Protein AF-A0A9W4X1E1-F1 (afdb_monomer_lite)

Radius of gyration: 21.68 Å; chains: 1; bounding box: 45×37×56 Å

Structure (mmCIF, N/CA/C/O backbone):
data_AF-A0A9W4X1E1-F1
#
_entry.id   AF-A0A9W4X1E1-F1
#
loop_
_atom_site.group_PDB
_atom_site.id
_atom_site.type_symbol
_atom_site.label_atom_id
_atom_site.label_alt_id
_atom_site.label_comp_id
_atom_site.label_asym_id
_atom_site.label_entity_id
_atom_site.label_seq_id
_atom_site.pdbx_PDB_ins_code
_atom_site.Cartn_x
_atom_site.Cartn_y
_atom_site.Cartn_z
_atom_site.occupancy
_atom_site.B_iso_or_equiv
_atom_site.auth_seq_id
_atom_site.auth_comp_id
_atom_site.auth_asym_id
_atom_site.auth_atom_id
_atom_site.pdbx_PDB_model_num
ATOM 1 N N . ALA A 1 1 ? 6.865 22.513 12.934 1.00 68.62 1 ALA A N 1
ATOM 2 C CA . ALA A 1 1 ? 5.399 22.555 12.756 1.00 68.62 1 ALA A CA 1
ATOM 3 C C . ALA A 1 1 ? 4.667 23.436 13.782 1.00 68.62 1 ALA A C 1
ATOM 5 O O . ALA A 1 1 ? 3.537 23.797 13.505 1.00 68.62 1 ALA A O 1
ATOM 6 N N . GLY A 1 2 ? 5.261 23.807 14.934 1.00 84.62 2 GLY A N 1
ATOM 7 C CA . GLY A 1 2 ? 4.632 24.771 15.861 1.00 84.62 2 GLY A CA 1
ATOM 8 C C . GLY A 1 2 ? 3.329 24.288 16.516 1.00 84.62 2 GLY A C 1
ATOM 9 O O . GLY A 1 2 ? 2.518 25.109 16.918 1.00 84.62 2 GLY A O 1
ATOM 10 N N . LEU A 1 3 ? 3.121 22.968 16.595 1.00 83.88 3 LEU A N 1
ATOM 11 C CA . LEU A 1 3 ? 1.855 22.362 17.031 1.00 83.88 3 LEU A CA 1
ATOM 12 C C . LEU A 1 3 ? 1.616 22.457 18.547 1.00 83.88 3 LEU A C 1
ATOM 14 O O . LEU A 1 3 ? 0.472 22.407 18.985 1.00 83.88 3 LEU A O 1
ATOM 18 N N . ILE A 1 4 ? 2.677 22.605 19.347 1.00 90.75 4 ILE A N 1
ATOM 19 C CA . ILE A 1 4 ? 2.604 22.808 20.801 1.00 90.75 4 ILE A CA 1
ATOM 20 C C . ILE A 1 4 ? 3.608 23.878 21.239 1.00 90.75 4 ILE A C 1
ATOM 22 O O . ILE A 1 4 ? 4.691 23.989 20.662 1.00 90.75 4 ILE A O 1
ATOM 26 N N . GLY A 1 5 ? 3.238 24.661 22.258 1.00 87.31 5 GLY A N 1
ATOM 27 C CA . GLY A 1 5 ? 4.079 25.722 22.833 1.00 87.31 5 GLY A CA 1
ATOM 28 C C . GLY A 1 5 ? 5.049 25.245 23.919 1.00 87.31 5 GLY A C 1
ATOM 29 O O . GLY A 1 5 ? 5.986 25.957 24.261 1.00 87.31 5 GLY A O 1
ATOM 30 N N . GLU A 1 6 ? 4.853 24.034 24.440 1.00 89.12 6 GLU A N 1
ATOM 31 C CA . GLU A 1 6 ? 5.667 23.442 25.503 1.00 89.12 6 GLU A CA 1
ATOM 32 C C . GLU A 1 6 ? 5.950 21.975 25.186 1.00 89.12 6 GLU A C 1
ATOM 34 O O . GLU A 1 6 ? 5.083 21.272 24.669 1.00 89.12 6 GLU A O 1
ATOM 39 N N . ARG A 1 7 ? 7.150 21.491 25.530 1.00 82.75 7 ARG A N 1
ATOM 40 C CA . ARG A 1 7 ? 7.597 20.124 25.204 1.00 82.75 7 ARG A CA 1
ATOM 41 C C . ARG A 1 7 ? 6.719 19.026 25.819 1.00 82.75 7 ARG A C 1
ATOM 43 O O . ARG A 1 7 ? 6.571 17.977 25.206 1.00 82.75 7 ARG A O 1
ATOM 50 N N . ASN A 1 8 ? 6.145 19.270 26.997 1.00 84.31 8 ASN A N 1
ATOM 51 C CA . ASN A 1 8 ? 5.375 18.284 27.766 1.00 84.31 8 ASN A CA 1
ATOM 52 C C . ASN A 1 8 ? 3.860 18.553 27.721 1.00 84.31 8 ASN A C 1
ATOM 54 O O . ASN A 1 8 ? 3.146 18.242 28.669 1.00 84.31 8 ASN A O 1
ATOM 58 N N . SER A 1 9 ? 3.364 19.184 26.655 1.00 86.81 9 SER A N 1
ATOM 59 C CA . SER A 1 9 ? 1.938 19.486 26.534 1.00 86.81 9 SER A CA 1
ATOM 60 C C . SER A 1 9 ? 1.114 18.222 26.275 1.00 86.81 9 SER A C 1
ATOM 62 O O . SER A 1 9 ? 1.354 17.514 25.302 1.00 86.81 9 SER A O 1
ATOM 64 N N . GLU A 1 10 ? 0.068 17.996 27.071 1.00 87.69 10 GLU A N 1
ATOM 65 C CA . GLU A 1 10 ? -0.905 16.907 26.862 1.00 87.69 10 GLU A CA 1
ATOM 66 C C . GLU A 1 10 ? -1.820 17.126 25.642 1.00 87.69 10 GLU A C 1
ATOM 68 O O . GLU A 1 10 ? -2.602 16.252 25.276 1.00 87.69 10 GLU A O 1
ATOM 73 N N . LYS A 1 11 ? -1.731 18.294 24.989 1.00 87.50 11 LYS A N 1
ATOM 74 C CA . LYS A 1 11 ? -2.548 18.656 23.819 1.00 87.50 11 LYS A CA 1
ATOM 75 C C . LYS A 1 11 ? -2.097 17.985 22.517 1.00 87.50 11 LYS A C 1
ATOM 77 O O . LYS A 1 11 ? -2.759 18.160 21.498 1.00 87.50 11 LYS A O 1
ATOM 82 N N . LEU A 1 12 ? -0.983 17.252 22.535 1.00 87.81 12 LEU A N 1
ATOM 83 C CA . LEU A 1 12 ? -0.493 16.468 21.405 1.00 87.81 12 LEU A CA 1
ATOM 84 C C . LEU A 1 12 ? -0.254 15.030 21.852 1.00 87.81 12 LEU A C 1
ATOM 86 O O . LEU A 1 12 ? 0.525 14.774 22.767 1.00 87.81 12 LEU A O 1
ATOM 90 N N . GLN A 1 13 ? -0.904 14.097 21.167 1.00 87.50 13 GLN A N 1
ATOM 91 C CA . GLN A 1 13 ? -0.757 12.669 21.400 1.00 87.50 13 GLN A CA 1
ATOM 92 C C . GLN A 1 13 ? -0.361 11.987 20.096 1.00 87.50 13 GLN A C 1
ATOM 94 O O . GLN A 1 13 ? -0.842 12.348 19.022 1.00 87.50 13 GLN A O 1
ATOM 99 N N . PHE A 1 14 ? 0.518 10.997 20.203 1.00 88.81 14 PHE A N 1
ATOM 100 C CA . PHE A 1 14 ? 0.854 10.107 19.102 1.00 88.81 14 PHE A CA 1
ATOM 101 C C . PHE A 1 14 ? 0.104 8.800 19.290 1.00 88.81 14 PHE A C 1
ATOM 103 O O . PHE A 1 14 ? -0.036 8.301 20.406 1.00 88.81 14 PHE A O 1
ATOM 110 N N . THR A 1 15 ? -0.356 8.241 18.185 1.00 91.19 15 THR A N 1
ATOM 111 C CA . THR A 1 15 ? -0.970 6.924 18.147 1.00 91.19 15 THR A CA 1
ATOM 112 C C . THR A 1 15 ? -0.489 6.199 16.900 1.00 91.19 15 THR A C 1
ATOM 114 O O . THR A 1 15 ? 0.054 6.819 15.986 1.00 91.19 15 THR A O 1
ATOM 117 N N . THR A 1 16 ? -0.661 4.884 16.866 1.00 89.12 16 THR A N 1
ATOM 118 C CA . THR A 1 16 ? -0.362 4.094 15.669 1.00 89.12 16 THR A CA 1
ATOM 119 C C . THR A 1 16 ? -1.515 4.202 14.674 1.00 89.12 16 THR A C 1
ATOM 121 O O . THR A 1 16 ? -2.667 4.241 15.104 1.00 89.12 16 THR A O 1
ATOM 124 N N . GLU A 1 17 ? -1.239 4.159 13.372 1.00 88.81 17 GLU A N 1
ATOM 125 C CA . GLU A 1 17 ? -2.256 4.117 12.303 1.00 88.81 17 GLU A CA 1
ATOM 126 C C . GLU A 1 17 ? -3.400 3.116 12.571 1.00 88.81 17 GLU A C 1
ATOM 128 O O . GLU A 1 17 ? -4.553 3.552 12.611 1.00 88.81 17 GLU A O 1
ATOM 133 N N . PRO A 1 18 ? -3.148 1.833 12.918 1.00 88.56 18 PRO A N 1
ATOM 134 C CA . PRO A 1 18 ? -4.226 0.882 13.211 1.00 88.56 18 PRO A CA 1
ATOM 135 C C . PRO A 1 18 ? -5.055 1.233 14.456 1.00 88.56 18 PRO A C 1
ATOM 137 O O . PRO A 1 18 ? -6.186 0.776 14.595 1.00 88.56 18 PRO A O 1
ATOM 140 N N . GLU A 1 19 ? -4.513 2.020 15.388 1.00 89.38 19 GLU A N 1
ATOM 141 C CA . GLU A 1 19 ? -5.268 2.502 16.552 1.00 89.38 19 GLU A CA 1
ATOM 142 C C . GLU A 1 19 ? -6.140 3.703 16.172 1.00 89.38 19 GLU A C 1
ATOM 144 O O . GLU A 1 19 ? -7.316 3.742 16.530 1.00 89.38 19 GLU A O 1
ATOM 149 N N . ALA A 1 20 ? -5.600 4.642 15.387 1.00 91.31 20 ALA A N 1
ATOM 150 C CA . ALA A 1 20 ? -6.375 5.747 14.830 1.00 91.31 20 ALA A CA 1
ATOM 151 C C . ALA A 1 20 ? -7.546 5.233 13.977 1.00 91.31 20 ALA A C 1
ATOM 153 O O . ALA A 1 20 ? -8.684 5.664 14.170 1.00 91.31 20 ALA A O 1
ATOM 154 N N . ALA A 1 21 ? -7.284 4.261 13.098 1.00 90.88 21 ALA A N 1
ATOM 155 C CA . ALA A 1 21 ? -8.301 3.620 12.274 1.00 90.88 21 ALA A CA 1
ATOM 156 C C . ALA A 1 21 ? -9.373 2.928 13.130 1.00 90.88 21 ALA A C 1
ATOM 158 O O . ALA A 1 21 ? -10.561 3.065 12.848 1.00 90.88 21 ALA A O 1
ATOM 159 N N . ALA A 1 22 ? -8.992 2.237 14.210 1.00 90.25 22 ALA A N 1
ATOM 160 C CA . ALA A 1 22 ? -9.945 1.553 15.082 1.00 90.25 22 ALA A CA 1
ATOM 161 C C . ALA A 1 22 ? -10.855 2.520 15.849 1.00 90.25 22 ALA A C 1
ATOM 163 O O . ALA A 1 22 ? -12.063 2.285 15.938 1.00 90.25 22 ALA A O 1
ATOM 164 N N . ILE A 1 23 ? -10.296 3.618 16.365 1.00 89.94 23 ILE A N 1
ATOM 165 C CA . ILE A 1 23 ? -11.060 4.691 17.015 1.00 89.94 23 ILE A CA 1
ATOM 166 C C . ILE A 1 23 ? -12.042 5.311 16.018 1.00 89.94 23 ILE A C 1
ATOM 168 O O . ILE A 1 23 ? -13.225 5.439 16.327 1.00 89.94 23 ILE A O 1
ATOM 172 N N . HIS A 1 24 ? -11.578 5.617 14.803 1.00 89.38 24 HIS A N 1
ATOM 173 C CA . HIS A 1 24 ? -12.435 6.145 13.747 1.00 89.38 24 HIS A CA 1
ATOM 174 C C . HIS A 1 24 ? -13.560 5.168 13.380 1.00 89.38 24 HIS A C 1
ATOM 176 O O . HIS A 1 24 ? -14.719 5.567 13.338 1.00 89.38 24 HIS A O 1
ATOM 182 N N . CYS A 1 25 ? -13.252 3.880 13.203 1.00 87.44 25 CYS A N 1
ATOM 183 C CA . CYS A 1 25 ? -14.251 2.848 12.928 1.00 87.44 25 CYS A CA 1
ATOM 184 C C . CYS A 1 25 ? -15.324 2.804 14.021 1.00 87.44 25 CYS A C 1
ATOM 186 O O . CYS A 1 25 ? -16.513 2.798 13.727 1.00 87.44 25 CYS A O 1
ATOM 188 N N . ARG A 1 26 ? -14.918 2.825 15.292 1.00 85.06 26 ARG A N 1
ATOM 189 C CA . ARG A 1 26 ? -15.849 2.821 16.424 1.00 85.06 26 ARG A CA 1
ATOM 190 C C . ARG A 1 26 ? -16.748 4.062 16.454 1.00 85.06 26 ARG A C 1
ATOM 192 O O . ARG A 1 26 ? -17.932 3.935 16.752 1.00 85.06 26 ARG A O 1
ATOM 199 N N . ASP A 1 27 ? -16.186 5.241 16.189 1.00 82.50 27 ASP A N 1
ATOM 200 C CA . ASP A 1 27 ? -16.883 6.520 16.373 1.00 82.50 27 ASP A CA 1
ATOM 201 C C . ASP A 1 27 ? -17.698 6.945 15.141 1.00 82.50 27 ASP A C 1
ATOM 203 O O . ASP A 1 27 ? -18.711 7.625 15.280 1.00 82.50 27 ASP A O 1
ATOM 207 N N . SER A 1 28 ? -17.268 6.560 13.936 1.00 75.00 28 SER A N 1
ATOM 208 C CA . SER A 1 28 ? -17.872 6.980 12.664 1.00 75.00 28 SER A CA 1
ATOM 209 C C . SER A 1 28 ? -18.704 5.893 11.984 1.00 75.00 28 SER A C 1
ATOM 211 O O . SER A 1 28 ? -19.657 6.230 11.289 1.00 75.00 28 SER A O 1
ATOM 213 N N . LEU A 1 29 ? -18.450 4.599 12.224 1.00 65.62 29 LEU A N 1
ATOM 214 C CA . LEU A 1 29 ? -19.248 3.510 11.631 1.00 65.62 29 LEU A CA 1
ATOM 215 C C . LEU A 1 29 ? -20.501 3.183 12.456 1.00 65.62 29 LEU A C 1
ATOM 217 O O . LEU A 1 29 ? -20.876 2.017 12.598 1.00 65.62 29 LEU A O 1
ATOM 221 N N . GLY A 1 30 ? -21.193 4.208 12.965 1.00 57.28 30 GLY A N 1
ATOM 222 C CA . GLY A 1 30 ? -22.512 4.048 13.591 1.00 57.28 30 GLY A CA 1
ATOM 223 C C . GLY A 1 30 ? -23.514 3.307 12.689 1.00 57.28 30 GLY A C 1
ATOM 224 O O . GLY A 1 30 ? -24.414 2.639 13.188 1.00 57.28 30 GLY A O 1
ATOM 225 N N . GLU A 1 31 ? -23.296 3.335 11.370 1.00 56.53 31 GLU A N 1
ATOM 226 C CA . GLU A 1 31 ? -24.066 2.611 10.350 1.00 56.53 31 GLU A CA 1
ATOM 227 C C . GLU A 1 31 ? -23.889 1.080 10.391 1.00 56.53 31 GLU A C 1
ATOM 229 O O . GLU A 1 31 ? -24.756 0.346 9.919 1.00 56.53 31 GLU A O 1
ATOM 234 N N . HIS A 1 32 ? -22.807 0.570 10.989 1.00 64.38 32 HIS A N 1
ATOM 235 C CA . HIS A 1 32 ? -22.529 -0.868 11.091 1.00 64.38 32 HIS A CA 1
ATOM 236 C C . HIS A 1 32 ? -22.880 -1.476 12.456 1.00 64.38 32 HIS A C 1
ATOM 238 O O . HIS A 1 32 ? -22.580 -2.647 12.685 1.00 64.38 32 HIS A O 1
ATOM 244 N N . ASN A 1 33 ? -23.527 -0.720 13.358 1.00 70.50 33 ASN A N 1
ATOM 245 C CA . ASN A 1 33 ? -23.951 -1.191 14.685 1.00 70.50 33 ASN A CA 1
ATOM 246 C C . ASN A 1 33 ? -22.848 -1.987 15.412 1.00 70.50 33 ASN A C 1
ATOM 248 O O . ASN A 1 33 ? -23.066 -3.117 15.859 1.00 70.50 33 ASN A O 1
ATOM 252 N N . LEU A 1 34 ? -21.643 -1.415 15.520 1.00 81.62 34 LEU A N 1
ATOM 253 C CA . LEU A 1 34 ? -20.529 -2.018 16.257 1.00 81.62 34 LEU A CA 1
ATOM 254 C C . LEU A 1 34 ? -20.831 -2.018 17.768 1.00 81.62 34 LEU A C 1
ATOM 256 O O . LEU A 1 34 ? -20.380 -1.166 18.528 1.00 81.62 34 LEU A O 1
ATOM 260 N N . THR A 1 35 ? -21.654 -2.967 18.207 1.00 85.50 35 THR A N 1
ATOM 261 C CA . THR A 1 35 ? -22.080 -3.116 19.601 1.00 85.50 35 THR A CA 1
ATOM 262 C C . THR A 1 35 ? -21.050 -3.858 20.446 1.00 85.50 35 THR A C 1
ATOM 264 O O . THR A 1 35 ? -20.167 -4.541 19.933 1.00 85.50 35 THR A O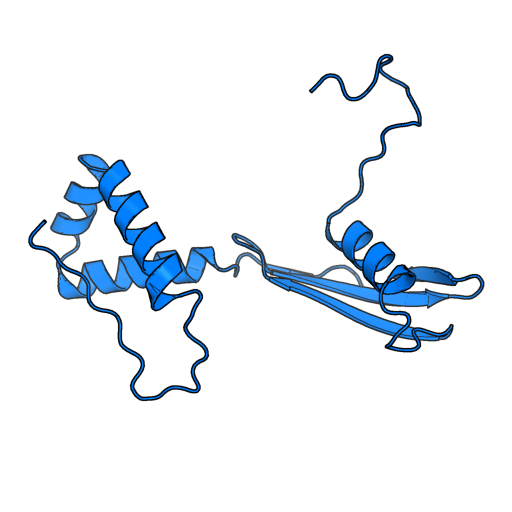 1
ATOM 267 N N . CYS A 1 36 ? -21.186 -3.774 21.771 1.00 89.06 36 CYS A N 1
ATOM 268 C CA . CYS A 1 36 ? -20.385 -4.578 22.689 1.00 89.06 36 CYS A CA 1
ATOM 269 C C . CYS A 1 36 ? -20.426 -6.066 22.306 1.00 89.06 36 CYS A C 1
ATOM 271 O O . CYS A 1 36 ? -21.495 -6.651 22.155 1.00 89.06 36 CYS A O 1
ATOM 273 N N . GLY A 1 37 ? -19.252 -6.684 22.195 1.00 89.75 37 GLY A N 1
ATOM 274 C CA . GLY A 1 37 ? -19.088 -8.064 21.752 1.00 89.75 37 GLY A CA 1
ATOM 275 C C . GLY A 1 37 ? -18.709 -8.199 20.278 1.00 89.75 37 GLY A C 1
ATOM 276 O O . GLY A 1 37 ? -18.099 -9.212 19.938 1.00 89.75 37 GLY A O 1
ATOM 277 N N . THR A 1 38 ? -18.980 -7.190 19.443 1.00 90.94 38 THR A N 1
ATOM 278 C CA . THR A 1 38 ? -18.613 -7.196 18.023 1.00 90.94 38 THR A CA 1
ATOM 279 C C . THR A 1 38 ? -17.100 -7.243 17.858 1.00 90.94 38 THR A C 1
ATOM 281 O O . THR A 1 38 ? -16.364 -6.500 18.511 1.00 90.94 38 THR A O 1
ATOM 284 N N . THR A 1 39 ? -16.643 -8.104 16.954 1.00 91.94 39 THR A N 1
ATOM 285 C CA . THR A 1 39 ? -15.252 -8.189 16.520 1.00 91.94 39 THR A CA 1
ATOM 286 C C . THR A 1 39 ? -15.166 -7.768 15.063 1.00 91.94 39 THR A C 1
ATOM 288 O O . THR A 1 39 ? -15.982 -8.194 14.251 1.00 91.94 39 THR A O 1
ATOM 291 N N . PHE A 1 40 ? -14.188 -6.931 14.741 1.00 90.19 40 PHE A N 1
ATOM 292 C CA . PHE A 1 40 ? -13.929 -6.460 13.389 1.00 90.19 40 PHE A CA 1
ATOM 293 C C . PHE A 1 40 ? -12.428 -6.467 13.113 1.00 90.19 40 PHE A C 1
ATOM 295 O O . PHE A 1 40 ? -11.613 -6.371 14.033 1.00 90.19 40 PHE A O 1
ATOM 302 N N . MET A 1 41 ? -12.072 -6.602 11.842 1.00 92.94 41 MET A N 1
ATOM 303 C CA . MET A 1 41 ? -10.694 -6.539 11.376 1.00 92.94 41 MET A CA 1
ATOM 304 C C . MET A 1 41 ? -10.511 -5.269 10.558 1.00 92.94 41 MET A C 1
ATOM 306 O O . MET A 1 41 ? -11.375 -4.914 9.761 1.00 92.94 41 MET A O 1
ATOM 310 N N . ILE A 1 42 ? -9.384 -4.604 10.765 1.00 92.00 42 ILE A N 1
ATOM 311 C CA . ILE A 1 42 ? -8.917 -3.521 9.909 1.00 92.00 42 ILE A CA 1
ATOM 312 C C . ILE A 1 42 ? -7.805 -4.099 9.048 1.00 92.00 42 ILE A C 1
ATOM 314 O O . ILE A 1 42 ? -6.902 -4.758 9.570 1.00 92.00 42 ILE A O 1
ATOM 318 N N . VAL A 1 43 ? -7.916 -3.853 7.746 1.00 94.38 43 VAL A N 1
ATOM 319 C CA . VAL A 1 43 ? -6.937 -4.229 6.731 1.00 94.38 43 VAL A C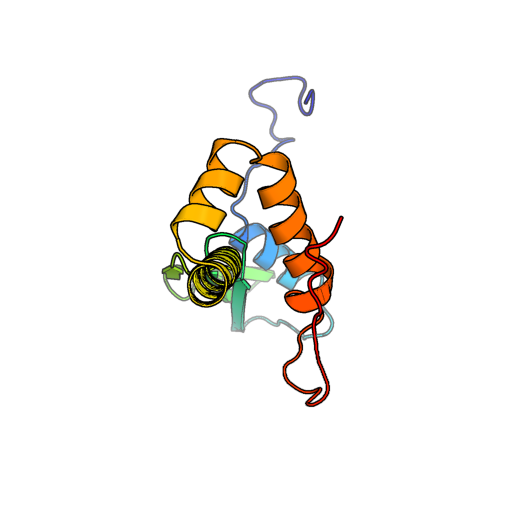A 1
ATOM 320 C C . VAL A 1 43 ? -6.407 -2.933 6.133 1.00 94.38 43 VAL A C 1
ATOM 322 O O . VAL A 1 43 ? -7.113 -2.273 5.372 1.00 94.38 43 VAL A O 1
ATOM 325 N N . ASP A 1 44 ? -5.204 -2.540 6.533 1.00 94.25 44 ASP A N 1
ATOM 326 C CA . ASP A 1 44 ? -4.540 -1.337 6.039 1.00 94.25 44 ASP A CA 1
ATOM 327 C C . ASP A 1 44 ? -3.578 -1.717 4.911 1.00 94.25 44 ASP A C 1
ATOM 329 O O . ASP A 1 44 ? -2.501 -2.258 5.150 1.00 94.25 44 ASP A O 1
ATOM 333 N N . CYS A 1 45 ? -4.007 -1.498 3.667 1.00 95.00 45 CYS A N 1
ATOM 334 C CA . CYS A 1 45 ? -3.239 -1.823 2.466 1.00 95.00 45 CYS A CA 1
ATOM 335 C C . CYS A 1 45 ? -2.445 -0.604 1.987 1.00 95.00 45 CYS A C 1
ATOM 337 O O . CYS A 1 45 ? -2.822 0.064 1.020 1.00 95.00 45 CYS A O 1
ATOM 339 N N . GLY A 1 46 ? -1.346 -0.313 2.674 1.00 94.50 46 GLY A N 1
ATOM 340 C CA . GLY A 1 46 ? -0.507 0.843 2.402 1.00 94.50 46 GLY A CA 1
ATOM 341 C C . GLY A 1 46 ? 0.391 0.722 1.163 1.00 94.50 46 GLY A C 1
ATOM 342 O O . GLY A 1 46 ? 0.283 -0.154 0.297 1.00 94.50 46 GLY A O 1
ATOM 343 N N . GLY A 1 47 ? 1.334 1.662 1.071 1.00 95.25 47 GLY A N 1
ATOM 344 C CA . GLY A 1 47 ? 2.353 1.694 0.020 1.00 95.25 47 GLY A CA 1
ATOM 345 C C . GLY A 1 47 ? 3.417 0.608 0.178 1.00 95.25 47 GLY A C 1
ATOM 346 O O . GLY A 1 47 ? 3.737 -0.094 -0.778 1.00 95.25 47 GLY A O 1
ATOM 347 N N . GLY A 1 48 ? 3.982 0.469 1.376 1.00 95.50 48 GLY A N 1
ATOM 348 C CA . GLY A 1 48 ? 5.052 -0.495 1.660 1.00 95.50 48 GLY A CA 1
ATOM 349 C C . GLY A 1 48 ? 4.560 -1.777 2.322 1.00 95.50 48 GLY A C 1
ATOM 350 O O . GLY A 1 48 ? 5.032 -2.861 1.982 1.00 95.50 48 GLY A O 1
ATOM 351 N N . THR A 1 49 ? 3.602 -1.654 3.236 1.00 95.56 49 THR A N 1
ATOM 352 C CA . THR A 1 49 ? 3.108 -2.753 4.064 1.00 95.56 49 THR A CA 1
ATOM 353 C C . THR A 1 49 ? 1.623 -2.989 3.846 1.00 95.56 49 THR A C 1
ATOM 355 O O . THR A 1 49 ? 0.900 -2.111 3.371 1.00 95.56 49 THR A O 1
ATOM 358 N N . VAL A 1 50 ? 1.189 -4.197 4.188 1.00 95.69 50 VAL A N 1
ATOM 359 C CA . VAL A 1 50 ? -0.209 -4.483 4.491 1.00 95.69 50 VAL A CA 1
ATOM 360 C C . VAL A 1 50 ? -0.270 -4.905 5.947 1.00 95.69 50 VAL A C 1
ATOM 362 O O . VAL A 1 50 ? 0.399 -5.866 6.323 1.00 95.69 50 VAL A O 1
ATOM 365 N N . ASP A 1 51 ? -1.064 -4.201 6.747 1.00 94.31 51 ASP A N 1
ATOM 366 C CA . ASP A 1 51 ? -1.181 -4.418 8.186 1.00 94.31 51 ASP A CA 1
ATOM 367 C C . ASP A 1 51 ? -2.605 -4.851 8.562 1.00 94.31 51 ASP A C 1
ATOM 369 O O . ASP A 1 51 ? -3.609 -4.284 8.129 1.00 94.31 51 ASP A O 1
ATOM 373 N N . LEU A 1 52 ? -2.697 -5.880 9.400 1.00 94.88 52 LEU A N 1
ATOM 374 C CA . LEU A 1 52 ? -3.925 -6.484 9.895 1.00 94.88 52 LEU A CA 1
ATOM 375 C C . LEU A 1 52 ? -4.018 -6.299 11.407 1.00 94.88 52 LEU A C 1
ATOM 377 O O . LEU A 1 52 ? -3.124 -6.689 12.166 1.00 94.88 52 LEU A O 1
ATOM 381 N N . THR A 1 53 ? -5.149 -5.777 11.873 1.00 93.50 53 THR A N 1
ATOM 382 C CA . THR A 1 53 ? -5.470 -5.749 13.305 1.00 93.50 53 THR A CA 1
ATOM 383 C C . THR A 1 53 ? -6.903 -6.197 13.548 1.00 93.50 53 THR A C 1
ATOM 385 O O . THR A 1 53 ? -7.831 -5.761 12.869 1.00 93.50 53 THR A O 1
ATOM 388 N N . THR A 1 54 ? -7.093 -7.066 14.541 1.00 94.44 54 THR A N 1
ATOM 389 C CA . THR A 1 54 ? -8.418 -7.548 14.942 1.00 94.44 54 THR A CA 1
ATOM 390 C C . THR A 1 54 ? -8.812 -6.908 16.263 1.00 94.44 54 THR A C 1
ATOM 392 O O . THR A 1 54 ? -8.147 -7.096 17.286 1.00 94.44 54 THR A O 1
ATOM 395 N N . ARG A 1 55 ? -9.921 -6.167 16.261 1.00 93.12 55 ARG A N 1
ATOM 396 C CA . ARG A 1 55 ? -10.425 -5.426 17.416 1.00 93.12 55 ARG A CA 1
ATOM 397 C C . ARG A 1 55 ? -11.774 -5.950 17.869 1.00 93.12 55 ARG A C 1
ATOM 399 O O . ARG A 1 55 ? -12.588 -6.402 17.070 1.00 93.12 55 ARG A O 1
ATOM 406 N N . LYS A 1 56 ? -12.021 -5.875 19.173 1.00 92.94 56 LYS A N 1
ATOM 407 C CA . LYS A 1 56 ? -13.304 -6.203 19.792 1.00 92.94 56 LYS A CA 1
ATOM 408 C C . LYS A 1 56 ? -13.847 -5.001 20.540 1.00 92.94 56 LYS A C 1
ATOM 410 O O . LYS A 1 56 ? -13.134 -4.390 21.333 1.00 92.94 56 LYS A O 1
ATOM 415 N N . VAL A 1 57 ? -15.122 -4.706 20.333 1.00 91.62 57 VAL A N 1
ATOM 416 C CA . VAL A 1 57 ? -15.835 -3.700 21.115 1.00 91.62 57 VAL A CA 1
ATOM 417 C C . VAL A 1 57 ? -16.152 -4.288 22.486 1.00 91.62 57 VAL A C 1
ATOM 419 O O . VAL A 1 57 ? -16.801 -5.328 22.616 1.00 91.62 57 VAL A O 1
ATOM 422 N N . LEU A 1 58 ? -15.671 -3.620 23.521 1.00 92.12 58 LEU A N 1
ATOM 423 C CA . LEU A 1 58 ? -15.837 -3.982 24.921 1.00 92.12 58 LEU A CA 1
ATOM 424 C C . LEU A 1 58 ? -16.906 -3.094 25.583 1.00 92.12 58 LEU A C 1
ATOM 426 O O . LEU A 1 58 ? -17.269 -2.043 25.038 1.00 92.12 58 LEU A O 1
ATOM 430 N N . PRO A 1 59 ? -17.394 -3.466 26.783 1.00 91.44 59 PRO A N 1
ATOM 431 C CA . PRO A 1 59 ? -18.305 -2.623 27.546 1.00 91.44 59 PRO A CA 1
ATOM 432 C C . PRO A 1 59 ? -17.768 -1.198 27.728 1.00 91.44 59 PRO A C 1
ATOM 434 O O . PRO A 1 59 ? -16.573 -0.986 27.951 1.00 91.44 59 PRO A O 1
ATOM 437 N N . GLY A 1 60 ? -18.667 -0.215 27.644 1.00 87.56 60 GLY A N 1
ATOM 438 C CA . GLY A 1 60 ? -18.303 1.202 27.721 1.00 87.56 60 GLY A CA 1
ATOM 439 C C . GLY A 1 60 ? -17.619 1.744 26.462 1.00 87.56 60 GLY A C 1
ATOM 440 O O . GLY A 1 60 ? -16.843 2.687 26.569 1.00 87.56 60 GLY A O 1
ATOM 441 N N . ASN A 1 61 ? -17.879 1.143 25.293 1.00 82.88 61 ASN A N 1
ATOM 442 C CA . ASN A 1 61 ? -17.344 1.566 23.992 1.00 82.88 61 ASN A CA 1
ATOM 443 C C . ASN A 1 61 ? -15.801 1.603 23.943 1.00 82.88 61 ASN A C 1
ATOM 445 O O . ASN A 1 61 ? -15.174 2.461 23.315 1.00 82.88 61 ASN A O 1
ATOM 449 N N . LYS A 1 62 ? -15.166 0.674 24.660 1.00 89.56 62 LYS A N 1
ATOM 450 C CA . LYS A 1 62 ? -13.712 0.492 24.640 1.00 89.56 62 LYS A CA 1
ATOM 451 C C . LYS A 1 62 ? -13.328 -0.481 23.532 1.00 89.56 62 LYS A C 1
ATOM 453 O O . LYS A 1 62 ? -14.128 -1.331 23.154 1.00 89.56 62 LYS A O 1
ATOM 458 N N . LEU A 1 63 ? -12.098 -0.381 23.044 1.00 91.31 63 LEU A N 1
ATOM 459 C CA . LEU A 1 63 ? -11.553 -1.303 22.053 1.00 91.31 63 LEU A CA 1
ATOM 460 C C . LEU A 1 63 ? -10.530 -2.216 22.722 1.00 91.31 63 LEU A C 1
ATOM 462 O O . LEU A 1 63 ? -9.625 -1.748 23.406 1.00 91.31 63 LEU A O 1
ATOM 466 N N . GLY A 1 64 ? -10.711 -3.521 22.549 1.00 91.56 64 GLY A N 1
ATOM 467 C CA . GLY A 1 64 ? -9.737 -4.544 22.905 1.00 91.56 64 GLY A CA 1
ATOM 468 C C . GLY A 1 64 ? -9.072 -5.111 21.657 1.00 91.56 64 GLY A C 1
ATOM 469 O O . GLY A 1 64 ? -9.683 -5.154 20.591 1.00 91.56 64 GLY A O 1
ATOM 470 N N . GLU A 1 65 ? -7.833 -5.562 21.793 1.00 89.94 65 GLU A N 1
ATOM 471 C CA . GLU A 1 65 ? -7.119 -6.317 20.764 1.00 89.94 65 GLU A CA 1
ATOM 472 C C . GLU A 1 65 ? -7.397 -7.815 20.954 1.00 89.94 65 GLU A C 1
ATOM 474 O O . GLU A 1 65 ? -7.375 -8.316 22.079 1.00 89.94 65 GLU A O 1
ATOM 479 N N . VAL A 1 66 ? -7.755 -8.514 19.872 1.00 89.56 66 VAL A N 1
ATOM 480 C CA . VAL A 1 66 ? -8.111 -9.947 19.920 1.00 89.56 66 VAL A CA 1
ATOM 481 C C . VAL A 1 66 ? -6.897 -10.827 19.643 1.00 89.56 66 VAL A C 1
ATOM 483 O O . VAL A 1 66 ? -6.740 -11.877 20.261 1.00 89.56 66 VAL A O 1
ATOM 486 N N . THR A 1 67 ? -6.049 -10.396 18.715 1.00 85.25 67 THR A N 1
ATOM 487 C CA . THR A 1 67 ? -4.835 -11.090 18.286 1.00 85.25 67 THR A CA 1
ATOM 488 C C . THR A 1 67 ? -3.715 -10.079 18.146 1.00 85.25 67 THR A C 1
ATOM 490 O O . THR A 1 67 ? -3.986 -8.904 17.912 1.00 85.25 67 THR A O 1
ATOM 493 N N . GLU A 1 68 ? -2.472 -10.548 18.218 1.00 86.56 68 GLU A N 1
ATOM 494 C CA . GLU A 1 68 ? -1.326 -9.736 17.816 1.00 86.56 68 GLU A CA 1
ATOM 495 C C . GLU A 1 68 ? -1.509 -9.230 16.377 1.00 86.56 68 G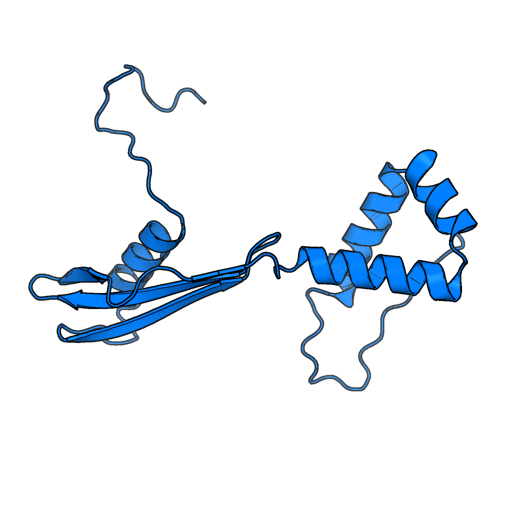LU A C 1
ATOM 497 O O . GLU A 1 68 ? -2.138 -9.894 15.540 1.00 86.56 68 GLU A O 1
ATOM 502 N N . ARG A 1 69 ? -1.000 -8.027 16.112 1.00 85.56 69 ARG A N 1
ATOM 503 C CA . ARG A 1 69 ? -0.998 -7.435 14.773 1.00 85.56 69 ARG A CA 1
ATOM 504 C C . ARG A 1 69 ? -0.154 -8.293 13.843 1.00 85.56 69 ARG A C 1
ATOM 506 O O . ARG A 1 69 ? 0.926 -8.742 14.219 1.00 85.56 69 ARG A O 1
ATOM 513 N N . ALA A 1 70 ? -0.636 -8.470 12.624 1.00 92.69 70 ALA A N 1
ATOM 514 C CA . ALA A 1 70 ? 0.125 -9.106 11.561 1.00 92.69 70 ALA A CA 1
ATOM 515 C C . ALA A 1 70 ? 0.397 -8.071 10.477 1.00 92.69 70 ALA A C 1
ATOM 517 O O . ALA A 1 70 ? -0.483 -7.280 10.165 1.00 92.69 70 ALA A O 1
ATOM 518 N N . GLY A 1 71 ? 1.590 -8.085 9.899 1.00 94.00 71 GLY A N 1
ATOM 519 C CA . GLY A 1 71 ? 1.930 -7.204 8.794 1.00 94.00 71 GLY A CA 1
ATOM 520 C C . GLY A 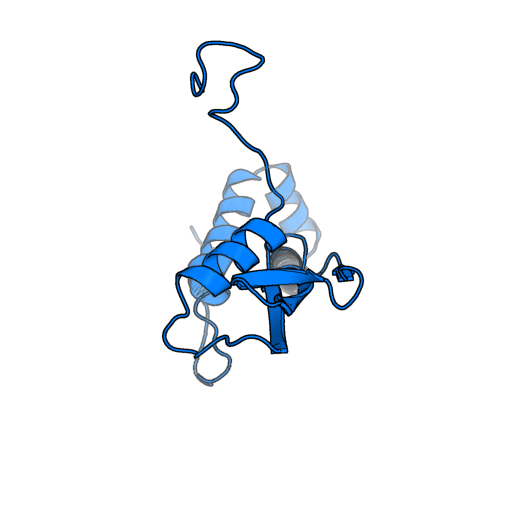1 71 ? 3.063 -7.785 7.968 1.00 94.00 71 GLY A C 1
ATOM 521 O O . GLY A 1 71 ? 3.872 -8.559 8.486 1.00 94.00 71 GLY A O 1
ATOM 522 N N . ASP A 1 72 ? 3.096 -7.441 6.686 1.00 96.44 72 ASP A N 1
ATOM 523 C CA . ASP A 1 72 ? 4.159 -7.862 5.773 1.00 96.44 72 ASP A CA 1
ATOM 524 C C . ASP A 1 72 ? 4.458 -6.781 4.725 1.00 96.44 72 ASP A C 1
ATOM 526 O O . ASP A 1 72 ? 3.641 -5.893 4.462 1.00 96.44 72 ASP A O 1
ATOM 530 N N . PHE A 1 73 ? 5.639 -6.856 4.113 1.00 96.31 73 PHE A N 1
ATOM 531 C CA . PHE A 1 73 ? 6.084 -5.971 3.040 1.00 96.31 73 PHE A CA 1
ATOM 532 C C . PHE A 1 73 ? 5.477 -6.410 1.707 1.00 96.31 73 PHE A C 1
ATOM 534 O O . PHE A 1 73 ? 6.144 -6.993 0.856 1.00 96.31 73 PHE A O 1
ATOM 541 N N . CYS A 1 74 ? 4.183 -6.161 1.545 1.00 95.75 74 CYS A N 1
ATOM 542 C CA . CYS A 1 74 ? 3.425 -6.535 0.352 1.00 95.75 74 CYS A CA 1
ATOM 543 C C . CYS A 1 74 ? 2.472 -5.425 -0.121 1.00 95.75 74 CYS A C 1
ATOM 545 O O . CYS A 1 74 ? 1.463 -5.696 -0.771 1.00 95.75 74 CYS A O 1
ATOM 547 N N . GLY A 1 75 ? 2.791 -4.167 0.204 1.00 96.62 75 GLY A N 1
ATOM 548 C CA . GLY A 1 75 ? 1.996 -3.004 -0.188 1.00 96.62 75 GLY A CA 1
ATOM 549 C C . GLY A 1 75 ? 2.073 -2.654 -1.680 1.00 96.62 75 GLY A C 1
ATOM 550 O O . GLY A 1 75 ? 2.776 -3.278 -2.479 1.00 96.62 75 GLY A O 1
ATOM 551 N N . SER A 1 76 ? 1.364 -1.593 -2.068 1.00 96.56 76 SER A N 1
ATOM 552 C CA . SER A 1 76 ? 1.188 -1.207 -3.479 1.00 96.56 76 SER A CA 1
ATOM 553 C C . SER A 1 76 ? 2.476 -0.851 -4.242 1.00 96.56 76 SER A C 1
ATOM 555 O O . SER A 1 76 ? 2.484 -0.917 -5.470 1.00 96.56 76 SER A O 1
ATOM 557 N N . SER A 1 77 ? 3.576 -0.525 -3.557 1.00 96.31 77 SER A N 1
ATOM 558 C CA . SER A 1 77 ? 4.892 -0.288 -4.178 1.00 96.31 77 SER A CA 1
ATOM 559 C C . SER A 1 77 ? 5.479 -1.536 -4.843 1.00 96.31 77 SER A C 1
ATOM 561 O O . SER A 1 77 ? 6.258 -1.429 -5.790 1.00 96.31 77 SER A O 1
ATOM 563 N N . PHE A 1 78 ? 5.074 -2.734 -4.414 1.00 97.12 78 PHE A N 1
ATOM 564 C CA . PHE A 1 78 ? 5.483 -3.977 -5.066 1.00 97.12 78 PHE A CA 1
ATOM 565 C C . PHE A 1 78 ? 4.862 -4.110 -6.459 1.00 97.12 78 PHE A C 1
ATOM 567 O O . PHE A 1 78 ? 5.516 -4.610 -7.373 1.00 97.12 78 PHE A O 1
ATOM 574 N N . VAL A 1 79 ? 3.647 -3.585 -6.652 1.00 96.88 79 VAL A N 1
ATOM 575 C CA . VAL A 1 79 ? 3.003 -3.501 -7.972 1.00 96.88 79 VAL A CA 1
ATOM 576 C C . VAL A 1 79 ? 3.781 -2.554 -8.889 1.00 96.88 79 VAL A C 1
ATOM 578 O O . VAL A 1 79 ? 4.009 -2.881 -10.051 1.00 96.88 79 VAL A O 1
ATOM 581 N N . ASP A 1 80 ? 4.273 -1.430 -8.361 1.00 96.81 80 ASP A N 1
ATOM 582 C CA . ASP A 1 80 ? 5.140 -0.508 -9.112 1.00 96.81 80 ASP A CA 1
ATOM 583 C C . ASP A 1 80 ? 6.448 -1.195 -9.523 1.00 96.81 80 ASP A C 1
ATOM 585 O O . ASP A 1 80 ? 6.910 -1.067 -10.657 1.00 96.81 80 ASP A O 1
ATOM 589 N N . GLY A 1 81 ? 7.024 -1.993 -8.621 1.00 97.06 81 GLY A N 1
ATOM 590 C CA . GLY A 1 81 ? 8.185 -2.828 -8.916 1.00 97.06 81 GLY A CA 1
ATOM 591 C C . GLY A 1 81 ? 7.924 -3.838 -10.038 1.00 97.06 81 GLY A C 1
ATOM 592 O O . GLY A 1 81 ? 8.763 -3.990 -10.929 1.00 97.06 81 GLY A O 1
ATOM 593 N N . GLU A 1 82 ? 6.768 -4.505 -10.037 1.00 97.69 82 GLU A N 1
ATOM 594 C CA . GLU A 1 82 ? 6.377 -5.428 -11.111 1.00 97.69 82 GLU A CA 1
ATOM 595 C C . GLU A 1 82 ? 6.136 -4.716 -12.444 1.00 97.69 82 GLU A C 1
ATOM 597 O O . GLU A 1 82 ? 6.524 -5.239 -13.491 1.00 97.69 82 GLU A O 1
ATOM 602 N N . PHE A 1 83 ? 5.594 -3.498 -12.421 1.00 96.88 83 PHE A N 1
ATOM 603 C CA . PHE A 1 83 ? 5.494 -2.658 -13.612 1.00 96.88 83 PHE A CA 1
ATOM 604 C C . PHE A 1 83 ? 6.877 -2.352 -14.205 1.00 96.88 83 PHE A C 1
ATOM 606 O O . PHE A 1 83 ? 7.107 -2.566 -15.396 1.00 96.88 83 PHE A O 1
ATOM 613 N N . ILE A 1 84 ? 7.854 -1.968 -13.378 1.00 97.12 84 ILE A N 1
ATOM 614 C CA . ILE A 1 84 ? 9.228 -1.743 -13.851 1.00 97.12 84 ILE A CA 1
ATOM 615 C C . ILE A 1 84 ? 9.880 -3.030 -14.364 1.00 97.12 84 ILE A C 1
ATOM 617 O O . ILE A 1 84 ? 10.575 -3.008 -15.383 1.00 97.12 84 ILE A O 1
ATOM 621 N N . LYS A 1 85 ? 9.653 -4.172 -13.706 1.00 98.12 85 LYS A N 1
ATOM 622 C CA . LYS A 1 85 ? 10.117 -5.472 -14.214 1.00 98.12 85 LYS A CA 1
ATOM 623 C C . LYS A 1 85 ? 9.485 -5.805 -15.560 1.00 98.12 85 LYS A C 1
ATOM 625 O O . LYS A 1 85 ? 10.164 -6.375 -16.409 1.00 98.12 85 LYS A O 1
ATOM 630 N N . HIS A 1 86 ? 8.219 -5.457 -15.772 1.00 96.31 86 HIS A N 1
ATOM 631 C CA . HIS A 1 86 ? 7.568 -5.644 -17.060 1.00 96.31 86 HIS A CA 1
ATOM 632 C C . HIS A 1 86 ? 8.226 -4.805 -18.151 1.00 96.31 86 HIS A C 1
ATOM 634 O O . HIS A 1 86 ? 8.623 -5.373 -19.164 1.00 96.31 86 HIS A O 1
ATOM 640 N N . LEU A 1 87 ? 8.452 -3.512 -17.908 1.00 95.38 87 LEU A N 1
ATOM 641 C CA . LEU A 1 87 ? 9.152 -2.650 -18.863 1.00 95.38 87 LEU A CA 1
ATOM 642 C C . LEU A 1 87 ? 10.556 -3.167 -19.190 1.00 95.38 87 LEU A C 1
ATOM 644 O O . LEU A 1 87 ? 10.969 -3.132 -20.341 1.00 95.38 87 LEU A O 1
ATOM 648 N N . ARG A 1 88 ? 11.277 -3.715 -18.207 1.00 97.25 88 ARG A N 1
ATOM 649 C CA . ARG A 1 88 ? 12.583 -4.356 -18.438 1.00 97.25 88 ARG A CA 1
ATOM 650 C C . ARG A 1 88 ? 12.513 -5.561 -19.371 1.00 97.25 88 ARG A C 1
ATOM 652 O O . ARG A 1 88 ? 13.462 -5.784 -20.118 1.00 97.25 88 ARG A O 1
ATOM 659 N N . ARG A 1 89 ? 11.431 -6.345 -19.321 1.00 97.75 89 ARG A N 1
ATOM 660 C CA . ARG A 1 89 ? 11.232 -7.483 -20.234 1.00 97.75 89 ARG A CA 1
ATOM 661 C C . ARG A 1 89 ? 10.987 -7.015 -21.667 1.00 97.75 89 ARG A C 1
ATOM 663 O O . ARG A 1 89 ? 11.543 -7.621 -22.574 1.00 97.75 89 ARG A O 1
ATOM 670 N N . GLU A 1 90 ? 10.214 -5.946 -21.848 1.00 94.50 90 GLU A N 1
ATOM 671 C CA . GLU A 1 90 ? 9.848 -5.439 -23.180 1.00 94.50 90 GLU A CA 1
ATOM 672 C C . GLU A 1 90 ? 10.948 -4.570 -23.814 1.00 94.50 90 GLU A C 1
ATOM 674 O O . GLU A 1 90 ? 11.236 -4.693 -25.000 1.00 94.50 90 GLU A O 1
ATOM 679 N N . LEU A 1 91 ? 11.583 -3.697 -23.025 1.00 94.06 91 LEU A N 1
ATOM 680 C CA . LEU A 1 91 ? 12.518 -2.665 -23.502 1.00 94.06 91 LEU A CA 1
ATOM 681 C C . LEU A 1 91 ? 13.993 -2.996 -23.223 1.00 94.06 91 LEU A C 1
ATOM 683 O O . LEU A 1 91 ? 14.891 -2.335 -23.740 1.00 94.06 91 LEU A O 1
ATOM 687 N N . GLY A 1 92 ? 14.255 -4.018 -22.406 1.00 97.25 92 GLY A N 1
ATOM 688 C CA . GLY A 1 92 ? 15.595 -4.425 -21.994 1.00 97.25 92 GLY A CA 1
ATOM 689 C C . GLY A 1 92 ? 16.079 -3.751 -20.706 1.00 97.25 92 GLY A C 1
ATOM 690 O O . GLY A 1 92 ? 15.725 -2.620 -20.373 1.00 97.25 92 GLY A O 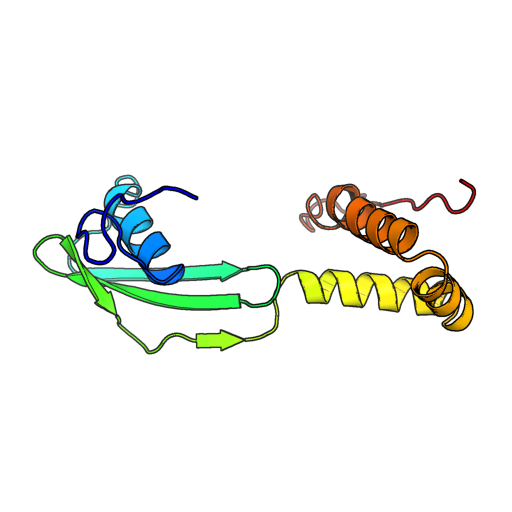1
ATOM 691 N N . ASN A 1 93 ? 16.933 -4.464 -19.964 1.00 97.88 93 ASN A N 1
ATOM 692 C CA . ASN A 1 93 ? 17.467 -3.987 -18.685 1.00 97.88 93 ASN A CA 1
ATOM 693 C C . ASN A 1 93 ? 18.272 -2.692 -18.831 1.00 97.88 93 ASN A C 1
ATOM 695 O O . ASN A 1 93 ? 18.039 -1.754 -18.075 1.00 97.88 93 ASN A O 1
ATOM 699 N N . GLU A 1 94 ? 19.168 -2.636 -19.819 1.00 97.94 94 GLU A N 1
ATOM 700 C CA . GLU A 1 94 ? 20.075 -1.503 -20.032 1.00 97.94 94 GLU A CA 1
ATOM 701 C C . GLU A 1 94 ? 19.316 -0.195 -20.285 1.00 97.94 94 GLU A C 1
ATOM 703 O O . GLU A 1 94 ? 19.657 0.826 -19.696 1.00 97.94 94 GLU A O 1
ATOM 708 N N . ALA A 1 95 ? 18.236 -0.228 -21.073 1.00 95.19 95 ALA A N 1
ATOM 709 C CA . ALA A 1 95 ? 17.413 0.951 -21.338 1.00 95.19 95 ALA A CA 1
ATOM 710 C C . ALA A 1 95 ? 16.784 1.514 -20.051 1.00 95.19 95 ALA A C 1
ATOM 712 O O . ALA A 1 95 ? 16.853 2.716 -19.791 1.00 95.19 95 ALA A O 1
ATOM 713 N N . ILE A 1 96 ? 16.221 0.643 -19.208 1.00 96.19 96 ILE A N 1
ATOM 714 C CA . ILE A 1 96 ? 15.603 1.047 -17.937 1.00 96.19 96 ILE A CA 1
ATOM 715 C C . ILE A 1 96 ? 16.655 1.486 -16.911 1.00 96.19 96 ILE A C 1
ATOM 717 O O . ILE A 1 96 ? 16.400 2.406 -16.134 1.00 96.19 96 ILE A O 1
ATOM 721 N N . ASP A 1 97 ? 17.833 0.859 -16.895 1.00 97.38 97 ASP A N 1
ATOM 722 C CA . ASP A 1 97 ? 18.946 1.280 -16.040 1.00 97.38 97 ASP A CA 1
ATOM 723 C C . ASP A 1 97 ? 19.465 2.668 -16.445 1.00 97.38 97 ASP A C 1
ATOM 725 O O . ASP A 1 97 ? 19.583 3.541 -15.587 1.00 97.38 97 ASP A O 1
ATOM 729 N N . LEU A 1 98 ? 19.655 2.929 -17.744 1.00 96.75 98 LEU A N 1
ATOM 730 C CA . LEU A 1 98 ? 20.035 4.250 -18.252 1.00 96.75 98 LEU A CA 1
ATOM 731 C C . LEU A 1 98 ? 18.988 5.322 -17.927 1.00 96.75 98 LEU A C 1
ATOM 733 O O . LEU A 1 98 ? 19.369 6.428 -17.534 1.00 96.75 98 LEU A O 1
ATOM 737 N N . LEU A 1 99 ? 17.694 5.004 -18.057 1.00 94.25 99 LEU A N 1
ATOM 738 C CA . LEU A 1 99 ? 16.604 5.906 -17.679 1.00 94.25 99 LEU A CA 1
ATOM 739 C C . LEU A 1 99 ? 16.638 6.209 -16.176 1.00 94.25 99 LEU A C 1
ATOM 741 O O . LEU A 1 99 ? 16.582 7.369 -15.782 1.00 94.25 99 LEU A O 1
ATOM 745 N N . ARG A 1 100 ? 16.775 5.188 -15.325 1.00 95.56 100 ARG A N 1
ATOM 746 C CA . ARG A 1 100 ? 16.846 5.366 -13.868 1.00 95.56 100 ARG A CA 1
ATOM 747 C C . ARG A 1 100 ? 18.048 6.218 -13.459 1.00 95.56 100 ARG A C 1
ATOM 749 O O . ARG A 1 100 ? 17.892 7.106 -12.625 1.00 95.56 100 ARG A O 1
ATOM 756 N N . ASP A 1 101 ? 19.221 5.933 -14.020 1.00 97.44 101 ASP A N 1
ATOM 757 C CA . ASP A 1 101 ? 20.489 6.488 -13.541 1.00 97.44 101 ASP A CA 1
ATOM 758 C C . ASP A 1 101 ? 20.745 7.906 -14.074 1.00 97.44 101 ASP A C 1
ATOM 760 O O . ASP A 1 101 ? 21.327 8.727 -13.366 1.00 97.44 101 ASP A O 1
ATOM 764 N N . ASN A 1 102 ? 20.269 8.225 -15.284 1.00 97.38 102 ASN A N 1
ATOM 765 C CA . ASN A 1 102 ? 20.473 9.540 -15.907 1.00 97.38 102 ASN A CA 1
ATOM 766 C C . ASN A 1 102 ? 19.224 10.437 -15.880 1.00 97.38 102 ASN A C 1
ATOM 768 O O . ASN A 1 102 ? 19.346 11.658 -15.968 1.00 97.38 102 ASN A O 1
ATOM 772 N N . PHE A 1 103 ? 18.029 9.855 -15.746 1.00 95.31 103 PHE A N 1
ATOM 773 C CA . PHE A 1 103 ? 16.738 10.538 -15.902 1.00 95.31 103 PHE A CA 1
ATOM 774 C C . PHE A 1 103 ? 15.733 10.100 -14.822 1.00 95.31 103 PHE A C 1
ATOM 776 O O . PHE A 1 103 ? 14.571 9.789 -15.091 1.00 95.31 103 PHE A O 1
ATOM 783 N N . TYR A 1 104 ? 16.182 10.075 -13.563 1.00 93.69 104 TYR A N 1
ATOM 784 C CA . TYR A 1 104 ? 15.376 9.599 -12.433 1.00 93.69 104 TYR A CA 1
ATOM 785 C C . TYR A 1 104 ? 14.020 10.317 -12.300 1.00 93.69 104 TYR A C 1
ATOM 787 O O . TYR A 1 104 ? 13.022 9.687 -11.959 1.00 93.69 104 TYR A O 1
ATOM 795 N N . GLY A 1 105 ? 13.952 11.616 -12.613 1.00 95.19 105 GLY A N 1
ATOM 796 C CA . GLY A 1 105 ? 12.693 12.369 -12.596 1.00 95.19 105 GLY A CA 1
ATOM 797 C C . GLY A 1 105 ? 11.679 11.860 -13.628 1.00 95.19 105 GLY A C 1
ATOM 798 O O . GLY A 1 105 ? 10.506 11.693 -13.307 1.00 95.19 105 GLY A O 1
ATOM 799 N N . GLN A 1 106 ? 12.134 11.543 -14.841 1.00 92.94 106 GLN A N 1
ATOM 800 C CA . GLN A 1 106 ? 11.314 10.956 -15.902 1.00 92.94 106 GLN A CA 1
ATOM 801 C C . GLN A 1 106 ? 10.872 9.537 -15.533 1.00 92.94 106 GLN A C 1
ATOM 803 O O . GLN A 1 106 ? 9.715 9.180 -15.733 1.00 92.94 106 GLN A O 1
ATOM 808 N N . MET A 1 107 ? 11.757 8.752 -14.913 1.00 93.62 107 MET A N 1
ATOM 809 C CA . MET A 1 107 ? 11.410 7.441 -14.362 1.00 93.62 107 MET A CA 1
ATOM 810 C C . MET A 1 107 ? 10.306 7.547 -13.295 1.00 93.62 107 MET A C 1
ATOM 812 O O . MET A 1 107 ? 9.345 6.779 -13.315 1.00 93.62 107 MET A O 1
ATOM 816 N N . GLN A 1 108 ? 10.405 8.515 -12.378 1.00 94.75 108 GLN A N 1
ATOM 817 C CA . GLN A 1 108 ? 9.364 8.758 -11.375 1.00 94.75 108 GLN A CA 1
ATOM 818 C C . GLN A 1 108 ? 8.046 9.206 -12.011 1.00 94.75 108 GLN A C 1
ATOM 820 O O . GLN A 1 108 ? 6.990 8.715 -11.615 1.00 94.75 108 GLN A O 1
ATOM 825 N N . TYR A 1 109 ? 8.103 10.085 -13.013 1.00 94.31 109 TYR A N 1
ATOM 826 C CA . TYR A 1 109 ? 6.924 10.508 -13.764 1.00 94.31 109 TYR A CA 1
ATOM 827 C C . TYR A 1 109 ? 6.243 9.327 -14.469 1.00 94.31 109 TYR A C 1
ATOM 829 O O . TYR A 1 109 ? 5.027 9.187 -14.383 1.00 94.31 109 TYR A O 1
ATOM 837 N N . LEU A 1 110 ? 7.016 8.429 -15.087 1.00 94.19 110 LEU A N 1
ATOM 838 C CA . LEU A 1 110 ? 6.501 7.219 -15.729 1.00 94.19 110 LEU A CA 1
ATOM 839 C C . LEU A 1 110 ? 5.755 6.317 -14.735 1.00 94.19 110 LEU A C 1
ATOM 841 O O . LEU A 1 110 ? 4.635 5.884 -15.011 1.00 94.19 110 LEU A O 1
ATOM 845 N N . VAL A 1 111 ? 6.341 6.066 -13.559 1.00 95.56 111 VAL A N 1
ATOM 846 C CA . VAL A 1 111 ? 5.691 5.283 -12.492 1.00 95.56 111 VAL A CA 1
ATOM 847 C C . VAL A 1 111 ? 4.438 5.989 -11.978 1.00 95.56 111 VAL A C 1
ATOM 849 O O . VAL A 1 111 ? 3.417 5.340 -11.758 1.00 95.56 111 VAL A O 1
ATOM 852 N N . GLN A 1 112 ? 4.478 7.312 -11.812 1.00 95.31 112 GLN A N 1
ATOM 853 C CA . GLN A 1 112 ? 3.326 8.088 -11.358 1.00 95.31 112 GLN A CA 1
ATOM 854 C C . GLN A 1 112 ? 2.184 8.072 -12.383 1.00 95.31 112 GLN A C 1
ATOM 856 O O . GLN A 1 112 ? 1.031 7.885 -11.995 1.00 95.31 112 GLN A O 1
ATOM 861 N N . SER A 1 113 ? 2.499 8.214 -13.671 1.00 95.62 113 SER A N 1
ATOM 862 C CA . SER A 1 113 ? 1.527 8.109 -14.761 1.00 95.62 113 SER A CA 1
ATOM 863 C C . SER A 1 113 ? 0.886 6.722 -14.786 1.00 95.62 113 SER A C 1
ATOM 865 O O . SER A 1 113 ? -0.339 6.615 -14.774 1.00 95.62 113 SER A O 1
ATOM 867 N N . PHE A 1 114 ? 1.689 5.657 -14.689 1.00 96.12 114 PHE A N 1
ATOM 868 C CA . PHE A 1 114 ? 1.177 4.294 -14.543 1.00 96.12 114 PHE A CA 1
ATOM 869 C C . PHE A 1 114 ? 0.263 4.158 -13.319 1.00 96.12 114 PHE A C 1
ATOM 871 O O . PHE A 1 114 ? -0.817 3.576 -13.412 1.00 96.12 114 PHE A O 1
ATOM 878 N N . CYS A 1 115 ? 0.643 4.729 -12.173 1.00 96.00 115 CYS A N 1
ATOM 879 C CA . CYS A 1 115 ? -0.189 4.675 -10.977 1.00 96.00 115 CYS A CA 1
ATOM 880 C C . CYS A 1 115 ? -1.567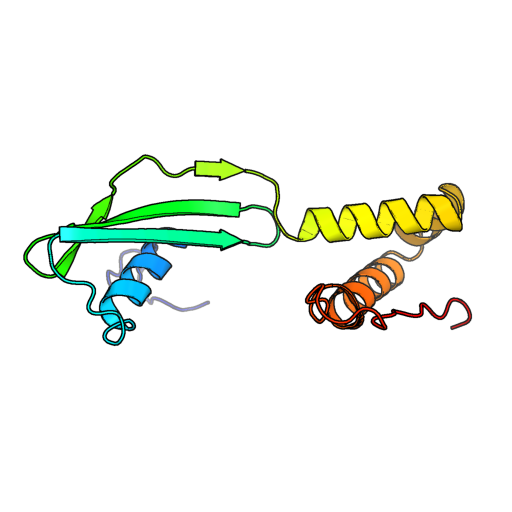 5.308 -11.208 1.00 96.00 115 CYS A C 1
ATOM 882 O O . CYS A 1 115 ? -2.581 4.709 -10.859 1.00 96.00 115 CYS A O 1
ATOM 884 N N . GLN A 1 116 ? -1.597 6.509 -11.785 1.00 95.69 116 GLN A N 1
ATOM 885 C CA . GLN A 1 116 ? -2.816 7.298 -11.969 1.00 95.69 116 GLN A CA 1
ATOM 886 C C . GLN A 1 116 ? -3.725 6.744 -13.067 1.00 95.69 116 GLN A C 1
ATOM 888 O O . GLN A 1 116 ? -4.942 6.757 -12.903 1.00 95.69 116 GLN A O 1
ATOM 893 N N . ASN A 1 117 ? -3.141 6.251 -14.157 1.00 95.38 117 ASN A N 1
ATOM 894 C CA . ASN A 1 117 ? -3.877 5.904 -15.370 1.00 95.38 117 ASN A CA 1
ATOM 895 C C . ASN A 1 117 ? -4.099 4.396 -15.535 1.00 95.38 117 ASN A C 1
ATOM 897 O O . ASN A 1 117 ? -5.001 3.998 -16.263 1.00 95.38 117 ASN A O 1
ATOM 901 N N . ALA A 1 118 ? -3.313 3.560 -14.849 1.00 95.56 118 ALA A N 1
ATOM 902 C CA . ALA A 1 118 ? -3.437 2.106 -14.902 1.00 95.56 118 ALA A CA 1
ATOM 903 C C . ALA A 1 118 ? -3.738 1.502 -13.525 1.00 95.56 118 ALA A C 1
ATOM 905 O O . ALA A 1 118 ? -4.803 0.933 -13.320 1.00 95.56 118 ALA A O 1
ATOM 906 N N . LYS A 1 119 ? -2.822 1.648 -12.558 1.00 95.69 119 LYS A N 1
ATOM 907 C CA . LYS A 1 119 ? -2.868 0.915 -11.279 1.00 95.69 119 LYS A CA 1
ATOM 908 C C . LYS A 1 119 ? -4.109 1.226 -10.440 1.00 95.69 119 LYS A C 1
ATOM 910 O O . LYS A 1 119 ? -4.767 0.308 -9.973 1.00 95.69 119 LYS A O 1
ATOM 915 N N . ILE A 1 120 ? -4.388 2.509 -10.201 1.00 95.12 120 ILE A N 1
ATOM 916 C CA . ILE A 1 120 ? -5.510 2.969 -9.369 1.00 95.12 120 ILE A CA 1
ATOM 917 C C . ILE A 1 120 ? -6.876 2.695 -10.022 1.00 95.12 120 ILE A C 1
ATOM 919 O O . ILE A 1 120 ? -7.756 2.203 -9.318 1.00 95.12 120 ILE A O 1
ATOM 923 N N . PRO A 1 121 ? -7.101 3.003 -11.316 1.00 94.62 121 PRO A N 1
ATOM 924 C CA . PRO A 1 121 ? -8.401 2.755 -11.942 1.00 94.62 121 PRO A CA 1
ATOM 925 C C . PRO A 1 121 ? -8.660 1.279 -12.274 1.00 94.62 121 PRO A C 1
ATOM 927 O O . PRO A 1 121 ? -9.799 0.928 -12.573 1.00 94.62 121 PRO A O 1
ATOM 930 N N . PHE A 1 122 ? -7.646 0.408 -12.226 1.00 94.56 122 PHE A N 1
ATOM 931 C CA . PHE A 1 122 ? -7.821 -1.013 -12.507 1.00 94.56 122 PHE A CA 1
ATOM 932 C C . PHE A 1 122 ? -8.685 -1.701 -11.441 1.00 94.56 122 PHE A C 1
ATOM 934 O O . PHE A 1 122 ? -8.265 -1.893 -10.300 1.00 94.56 122 PHE A O 1
ATOM 941 N N . THR A 1 123 ? -9.886 -2.129 -11.834 1.00 93.50 123 THR A N 1
ATOM 942 C CA . THR A 1 123 ? -10.803 -2.899 -10.975 1.00 93.50 123 THR A CA 1
ATOM 943 C C . THR A 1 123 ? -10.734 -4.405 -11.224 1.00 93.50 123 THR A C 1
ATOM 945 O O . THR A 1 123 ? -11.153 -5.187 -10.376 1.00 93.50 123 THR A O 1
ATOM 948 N N . GLY A 1 124 ? -10.217 -4.822 -12.385 1.00 92.69 124 GLY A N 1
ATOM 949 C CA . GLY A 1 124 ? -10.244 -6.212 -12.854 1.00 92.69 124 GLY A CA 1
ATOM 950 C C . GLY A 1 124 ? -11.580 -6.664 -13.461 1.00 92.69 124 GLY A C 1
ATOM 951 O O . GLY A 1 124 ? -11.643 -7.765 -14.007 1.00 92.69 124 GLY A O 1
ATOM 952 N N . ASP A 1 125 ? -12.622 -5.828 -13.410 1.00 94.75 125 ASP A N 1
ATOM 953 C CA . ASP A 1 125 ? -13.945 -6.142 -13.969 1.00 94.75 125 ASP A CA 1
ATOM 954 C C . ASP A 1 125 ? -14.063 -5.762 -15.452 1.00 94.75 125 ASP A C 1
ATOM 956 O O . ASP A 1 125 ? -14.728 -6.455 -16.229 1.00 94.75 125 ASP A O 1
ATOM 960 N N . ASP A 1 126 ? -13.414 -4.665 -15.848 1.00 93.75 126 ASP A N 1
ATOM 961 C CA . ASP A 1 126 ? -13.380 -4.205 -17.231 1.00 93.75 126 ASP A CA 1
ATOM 962 C C . ASP A 1 126 ? -12.358 -5.018 -18.038 1.00 93.75 126 ASP A C 1
ATOM 964 O O . ASP A 1 126 ? -11.146 -4.916 -17.841 1.00 93.75 126 ASP A O 1
ATOM 968 N N . ARG A 1 127 ? -12.868 -5.853 -18.949 1.00 91.81 127 ARG A N 1
ATOM 969 C CA . ARG A 1 127 ? -12.047 -6.710 -19.818 1.00 91.81 127 ARG A CA 1
ATOM 970 C C . ARG A 1 127 ? -11.389 -5.946 -20.957 1.00 91.81 127 ARG A C 1
ATOM 972 O O . ARG A 1 127 ? -10.422 -6.455 -21.518 1.00 91.81 127 ARG A O 1
ATOM 979 N N . ASP A 1 128 ? -11.916 -4.771 -21.280 1.00 93.81 128 ASP A N 1
ATOM 980 C CA . ASP A 1 128 ? -11.401 -3.905 -22.332 1.00 93.81 128 ASP A CA 1
ATOM 981 C C . ASP A 1 128 ? -10.453 -2.844 -21.754 1.00 93.81 128 ASP A C 1
ATOM 983 O O . ASP A 1 128 ? -9.963 -1.993 -22.491 1.00 93.81 128 ASP A O 1
ATOM 987 N N . PHE A 1 129 ? -10.154 -2.897 -20.450 1.00 93.75 129 PHE A N 1
ATOM 988 C CA . PHE A 1 129 ? -9.209 -1.993 -19.811 1.00 93.75 129 PHE A CA 1
ATOM 989 C C . PHE A 1 129 ? -7.818 -2.120 -20.438 1.00 93.75 129 PHE A C 1
ATOM 991 O O . PHE A 1 129 ? -7.197 -3.186 -20.413 1.00 93.75 129 PHE A O 1
ATOM 998 N N . TYR A 1 130 ? -7.293 -1.006 -20.940 1.00 92.56 130 TYR A N 1
ATOM 999 C CA . TYR A 1 130 ? -5.939 -0.927 -21.464 1.00 92.56 130 TYR A CA 1
ATOM 1000 C C . TYR A 1 130 ? -5.269 0.382 -21.048 1.00 92.56 130 TYR A C 1
ATOM 1002 O O . TYR A 1 130 ? -5.918 1.393 -20.785 1.00 92.56 130 TYR A O 1
ATOM 1010 N N . TYR A 1 131 ? -3.942 0.345 -20.989 1.00 91.88 131 TYR A N 1
ATOM 1011 C CA . TYR A 1 131 ? -3.101 1.496 -20.694 1.00 91.88 131 TYR A CA 1
ATOM 1012 C C . TYR A 1 131 ? -2.005 1.580 -21.751 1.00 91.88 131 TYR A C 1
ATOM 1014 O O . TYR A 1 131 ? -1.245 0.630 -21.939 1.00 91.88 131 TYR A O 1
ATOM 1022 N N . GLU A 1 132 ? -1.937 2.715 -22.438 1.00 91.00 132 GLU A N 1
ATOM 1023 C CA . GLU A 1 132 ? -0.911 2.998 -23.438 1.00 91.00 132 GLU A CA 1
ATOM 1024 C C . GLU A 1 132 ? 0.190 3.868 -22.840 1.00 91.00 132 GLU A C 1
ATOM 1026 O O . GLU A 1 132 ? -0.067 4.852 -22.145 1.00 91.00 132 GLU A O 1
ATOM 1031 N N . ILE A 1 133 ? 1.435 3.506 -23.143 1.00 87.19 133 ILE A N 1
ATOM 1032 C CA . ILE A 1 133 ? 2.616 4.286 -22.786 1.00 87.19 133 ILE A CA 1
ATOM 1033 C C . ILE A 1 133 ? 3.145 4.900 -24.073 1.00 87.19 133 ILE A C 1
ATOM 1035 O O . ILE A 1 133 ? 3.592 4.178 -24.963 1.00 87.19 133 ILE A O 1
ATOM 1039 N N . ASN A 1 134 ? 3.114 6.227 -24.157 1.00 79.69 134 ASN A N 1
ATOM 1040 C CA . ASN A 1 134 ? 3.796 6.935 -25.228 1.00 79.69 134 ASN A CA 1
ATOM 1041 C C . ASN A 1 134 ? 5.298 7.004 -24.909 1.00 79.69 134 ASN A C 1
ATOM 1043 O O . ASN A 1 134 ? 5.680 7.506 -23.853 1.00 79.69 134 ASN A O 1
ATOM 1047 N N . LEU A 1 135 ? 6.131 6.466 -25.801 1.00 70.88 135 LEU A N 1
ATOM 1048 C CA . LEU A 1 135 ? 7.593 6.454 -25.672 1.00 70.88 135 LEU A CA 1
ATOM 1049 C C . LEU A 1 135 ? 8.274 7.527 -26.543 1.00 70.88 135 LEU A C 1
ATOM 1051 O O . LEU A 1 135 ? 9.501 7.583 -26.574 1.00 70.88 135 LEU A O 1
ATOM 1055 N N . GLU A 1 136 ? 7.501 8.335 -27.274 1.00 67.25 136 GLU A N 1
ATOM 1056 C CA . GLU A 1 136 ? 8.006 9.289 -28.272 1.00 67.25 136 GLU A CA 1
ATOM 1057 C C . GLU A 1 136 ? 8.104 10.746 -27.773 1.00 67.25 136 GLU A C 1
ATOM 1059 O O . GLU A 1 136 ? 8.567 11.601 -28.530 1.00 67.25 136 GLU A O 1
ATOM 1064 N N . GLU A 1 137 ? 7.716 11.038 -26.524 1.00 49.34 137 GLU A N 1
ATOM 1065 C CA . GLU A 1 137 ? 7.820 12.376 -25.900 1.00 49.34 137 GLU A CA 1
ATOM 1066 C C . GLU A 1 137 ? 8.920 12.483 -24.835 1.00 49.34 137 GLU A C 1
ATOM 1068 O O . GLU A 1 137 ? 9.017 11.588 -23.962 1.00 49.34 137 GLU A O 1
#

Organism: NCBI:txid1117311

InterPro domains:
  IPR043129 ATPase, nucleotide binding domain [SSF53067] (37-134)

Foldseek 3Di:
DPQDPDPPDPSDDDDDPVVVVVVCCLPPPVVVVLDAQDKDWDWDQAAQKTKIWIWGQHPPRDIDGPDDIDMDRPHPVVVLVVVLVVCCVVVNPVVSVCCCPVPVVVVVVQSVCCCVQPVVPDPVPDPPDDDDDDPPD

Secondary structure (DSSP, 8-state):
----SSTT-TT-----HHHHHHHHHHHH-GGGT--TT-EEEEEEE-SS-EEEEEEEEETTTEEEE-S--EEES-STHHHHHHHHHHHHHHH-HHHHHHHHHH-HHHHHHHHHHHIIIIITT--S--TT---------

Sequence (137 aa):
AGLIGERNSEKLQFTTEPEAAAIHCRDSLGEHNLTCGTTFMIVDCGGGTVDLTTRKVLPGNKLGEVTERAGDFCGSSFVDGEFIKHLRRELGNEAIDLLRDNFYGQMQYLVQSFCQNAKIPFTGDDRDFYYEINLEE

pLDDT: mean 90.41, std 8.53, range [49.34, 98.12]